Protein AF-A0A7S1JLX7-F1 (afdb_monomer_lite)

Secondary structure (DSSP, 8-state):
--PPPPTTT-EEEEEEE-TTT-TT-SSPEEEEEEEEES-STT----EEEEEEESSS-EEEEEE----SS-TTS-HHHH-TTHHHHHHHHHHHTT-HHHHHHH-----

Organism: NCBI:txid1169539

Structure (mmCIF, N/CA/C/O backbone):
data_AF-A0A7S1JLX7-F1
#
_entry.id   AF-A0A7S1JLX7-F1
#
loop_
_atom_site.group_PDB
_atom_site.id
_atom_site.type_symbol
_atom_site.label_atom_id
_atom_site.label_alt_id
_atom_site.label_comp_id
_atom_site.label_asym_id
_atom_site.label_entity_id
_atom_site.label_seq_id
_atom_site.pdbx_PDB_ins_code
_atom_site.Cartn_x
_atom_site.Cartn_y
_atom_site.Cartn_z
_atom_site.occupancy
_atom_site.B_iso_or_equiv
_atom_site.auth_seq_id
_atom_site.auth_comp_id
_atom_site.auth_asym_id
_atom_site.auth_atom_id
_atom_site.pdbx_PDB_model_num
ATOM 1 N N . MET A 1 1 ? 15.927 -11.195 -7.367 1.00 38.06 1 MET A N 1
ATOM 2 C CA . MET A 1 1 ? 15.013 -12.230 -6.849 1.00 38.06 1 MET A CA 1
ATOM 3 C C . MET A 1 1 ? 13.982 -11.480 -6.031 1.00 38.06 1 MET A C 1
ATOM 5 O O . MET A 1 1 ? 14.350 -10.909 -5.018 1.00 38.06 1 MET A O 1
ATOM 9 N N . THR A 1 2 ? 12.776 -11.304 -6.563 1.00 45.12 2 THR A N 1
ATOM 10 C CA . THR A 1 2 ? 11.708 -10.548 -5.898 1.00 45.12 2 THR A CA 1
ATOM 11 C C . THR A 1 2 ? 11.206 -11.410 -4.750 1.00 45.12 2 THR A C 1
ATOM 13 O O . THR A 1 2 ? 10.696 -12.500 -5.002 1.00 45.12 2 THR A O 1
ATOM 16 N N . GLU A 1 3 ? 11.421 -10.995 -3.505 1.00 56.47 3 GLU A N 1
ATOM 17 C CA . GLU A 1 3 ? 10.800 -11.694 -2.382 1.00 56.47 3 GLU A CA 1
ATOM 18 C C . GLU A 1 3 ? 9.281 -11.574 -2.527 1.00 56.47 3 GLU A C 1
ATOM 20 O O . GLU A 1 3 ? 8.747 -10.479 -2.720 1.00 56.47 3 GLU A O 1
ATOM 25 N N . ALA A 1 4 ? 8.597 -12.717 -2.547 1.00 63.19 4 ALA A N 1
ATOM 26 C CA . ALA A 1 4 ? 7.158 -12.759 -2.741 1.00 63.19 4 ALA A CA 1
ATOM 27 C C . ALA A 1 4 ? 6.460 -12.221 -1.488 1.00 63.19 4 ALA A C 1
ATOM 29 O O . ALA A 1 4 ? 6.743 -12.661 -0.373 1.00 63.19 4 ALA A O 1
ATOM 30 N N . ILE A 1 5 ? 5.526 -11.292 -1.680 1.00 64.38 5 ILE A N 1
ATOM 31 C CA . ILE A 1 5 ? 4.587 -10.896 -0.631 1.00 64.38 5 ILE A CA 1
ATOM 32 C C . ILE A 1 5 ? 3.713 -12.115 -0.356 1.00 64.38 5 ILE A C 1
ATOM 34 O O . ILE A 1 5 ? 3.111 -12.672 -1.274 1.00 64.38 5 ILE A O 1
ATOM 38 N N . THR A 1 6 ? 3.698 -12.581 0.889 1.00 67.75 6 THR A N 1
ATOM 39 C CA . THR A 1 6 ? 2.851 -13.720 1.257 1.00 67.75 6 THR A CA 1
ATOM 40 C C . THR A 1 6 ? 1.380 -13.299 1.228 1.00 67.75 6 THR A C 1
ATOM 42 O O . THR A 1 6 ? 1.067 -12.149 1.527 1.00 67.75 6 THR A O 1
ATOM 45 N N . GLU A 1 7 ? 0.458 -14.222 0.936 1.00 58.84 7 GLU A N 1
ATOM 46 C CA . GLU A 1 7 ? -0.993 -13.935 0.927 1.00 58.84 7 GLU A CA 1
ATOM 47 C C . GLU A 1 7 ? -1.501 -13.366 2.266 1.00 58.84 7 GLU A C 1
ATOM 49 O O . GLU A 1 7 ? -2.519 -12.682 2.317 1.00 58.84 7 GLU A O 1
ATOM 54 N N . GLN A 1 8 ? -0.775 -13.616 3.362 1.00 62.31 8 GLN A N 1
ATOM 55 C CA . GLN A 1 8 ? -1.076 -13.071 4.688 1.00 62.31 8 GLN A CA 1
ATOM 56 C C . GLN A 1 8 ? -0.672 -11.598 4.859 1.00 62.31 8 GLN A C 1
ATOM 58 O O . GLN A 1 8 ? -1.120 -10.955 5.803 1.00 62.31 8 GLN A O 1
ATOM 63 N N . GLN A 1 9 ? 0.193 -11.072 3.992 1.00 69.19 9 GLN A N 1
ATOM 64 C CA . GLN A 1 9 ? 0.709 -9.701 4.052 1.00 69.19 9 GLN A CA 1
ATOM 65 C C . GLN A 1 9 ? -0.002 -8.759 3.075 1.00 69.19 9 GLN A C 1
ATOM 67 O O . GLN A 1 9 ? 0.084 -7.543 3.243 1.00 69.19 9 GLN A O 1
ATOM 72 N N . GLY A 1 10 ? -0.689 -9.300 2.068 1.00 82.12 10 GLY A N 1
ATOM 73 C CA . GLY A 1 10 ? -1.448 -8.517 1.105 1.00 82.12 10 GLY A CA 1
ATOM 74 C C . GLY A 1 10 ? -1.595 -9.193 -0.253 1.00 82.12 10 GLY A C 1
ATOM 75 O O . GLY A 1 10 ? -1.130 -10.310 -0.474 1.00 82.12 10 GLY A O 1
ATOM 76 N N . VAL A 1 11 ? -2.227 -8.478 -1.180 1.00 87.12 11 VAL A N 1
ATOM 77 C CA . VAL A 1 11 ? -2.406 -8.881 -2.580 1.00 87.12 11 VAL A CA 1
ATOM 78 C C . VAL A 1 11 ? -1.564 -7.970 -3.465 1.00 87.12 11 VAL A C 1
ATOM 80 O O . VAL A 1 11 ? -1.722 -6.750 -3.425 1.00 87.12 11 VAL A O 1
ATOM 83 N N . ALA A 1 12 ? -0.673 -8.554 -4.266 1.00 90.56 12 ALA A N 1
ATOM 84 C CA . ALA A 1 12 ? 0.135 -7.819 -5.233 1.00 90.56 12 ALA A CA 1
ATOM 85 C C . ALA A 1 12 ? -0.484 -7.902 -6.636 1.00 90.56 12 ALA A C 1
ATOM 87 O O . ALA A 1 12 ? -0.828 -8.990 -7.098 1.00 90.56 12 ALA A O 1
ATOM 88 N N . VAL A 1 13 ? -0.602 -6.760 -7.311 1.00 89.19 13 VAL A N 1
ATOM 89 C CA . VAL A 1 13 ? -1.119 -6.645 -8.679 1.00 89.19 13 VAL A CA 1
ATOM 90 C C . VAL A 1 13 ? -0.153 -5.806 -9.503 1.00 89.19 13 VAL A C 1
ATOM 92 O O . VAL A 1 13 ? 0.189 -4.691 -9.112 1.00 89.19 13 VAL A O 1
ATOM 95 N N . ASP A 1 14 ? 0.260 -6.337 -10.649 1.00 90.00 14 ASP A N 1
ATOM 96 C CA . ASP A 1 14 ? 1.098 -5.628 -11.613 1.00 90.00 14 ASP A CA 1
ATOM 97 C C . ASP A 1 14 ? 0.218 -4.964 -12.674 1.00 90.00 14 ASP A C 1
ATOM 99 O O . ASP A 1 14 ? -0.724 -5.573 -13.186 1.00 90.00 14 ASP A O 1
ATOM 103 N N . SER A 1 15 ? 0.525 -3.713 -12.998 1.00 84.31 15 SER A N 1
ATOM 104 C CA . SER A 1 15 ? -0.144 -2.920 -14.024 1.00 84.31 15 SER A CA 1
ATOM 105 C C . SER A 1 15 ? 0.904 -2.216 -14.869 1.00 84.31 15 SER A C 1
ATOM 107 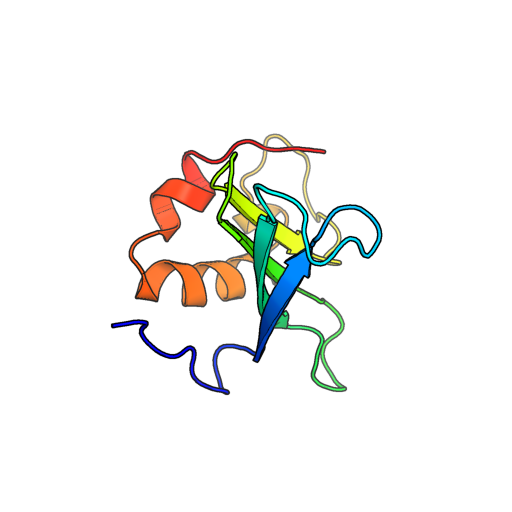O O . SER A 1 15 ? 1.961 -1.849 -14.373 1.00 84.31 15 SER A O 1
ATOM 109 N N . ARG A 1 16 ? 0.594 -1.991 -16.139 1.00 81.56 16 ARG A N 1
ATOM 110 C CA . ARG A 1 16 ? 1.400 -1.170 -17.036 1.00 81.56 16 ARG A CA 1
AT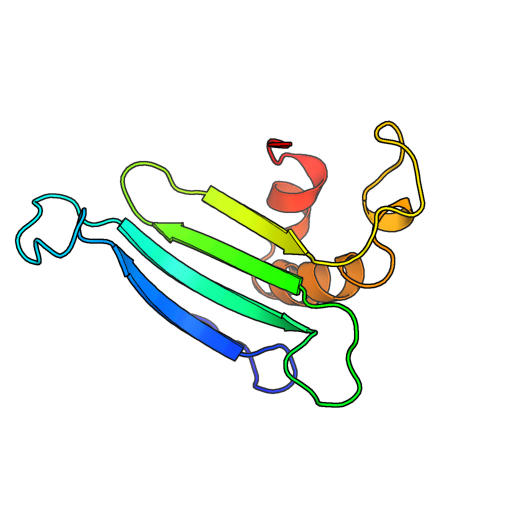OM 111 C C . ARG A 1 16 ? 0.511 -0.060 -17.560 1.00 81.56 16 ARG A C 1
ATOM 113 O O . ARG A 1 16 ? -0.543 -0.377 -18.109 1.00 81.56 16 ARG A O 1
ATOM 120 N N . ASP A 1 17 ? 0.914 1.188 -17.352 1.00 75.50 17 ASP A N 1
ATOM 121 C CA . ASP A 1 17 ? 0.273 2.336 -17.986 1.00 75.50 17 ASP A CA 1
ATOM 122 C C . ASP A 1 17 ? 1.053 2.693 -19.254 1.00 75.50 17 ASP A C 1
ATOM 124 O O . ASP A 1 17 ? 2.270 2.884 -19.251 1.00 75.50 17 ASP A O 1
ATOM 128 N N . ASP A 1 18 ? 0.344 2.683 -20.372 1.00 67.75 18 ASP A N 1
ATOM 129 C CA . ASP A 1 18 ? 0.861 2.881 -21.717 1.00 67.75 18 ASP A CA 1
ATOM 130 C C . ASP A 1 18 ? 0.274 4.152 -22.359 1.00 67.75 18 ASP A C 1
ATOM 132 O O . ASP A 1 18 ? 0.117 4.238 -23.577 1.00 67.75 18 ASP A O 1
ATOM 136 N N . ASP A 1 19 ? -0.035 5.142 -21.515 1.00 62.03 19 ASP A N 1
ATOM 137 C CA . ASP A 1 19 ? -0.483 6.491 -21.866 1.00 62.03 19 ASP A CA 1
ATOM 138 C C . ASP A 1 19 ? -1.714 6.449 -22.795 1.00 62.03 19 ASP A C 1
ATOM 140 O O . ASP A 1 19 ? -1.662 6.698 -24.005 1.00 62.03 19 ASP A O 1
ATOM 144 N N . ALA A 1 20 ? -2.855 6.085 -22.195 1.00 62.22 20 ALA A N 1
ATOM 145 C CA . ALA A 1 20 ? -4.168 5.951 -22.836 1.00 62.22 20 ALA A CA 1
ATOM 146 C C . ALA A 1 20 ? -4.331 4.764 -23.814 1.00 62.22 20 ALA A C 1
ATOM 148 O O . ALA A 1 20 ? -5.106 4.850 -24.774 1.00 62.22 20 ALA A O 1
ATOM 149 N N . GLY A 1 21 ? -3.674 3.628 -23.551 1.00 62.16 21 GLY A N 1
ATOM 150 C CA . GLY A 1 21 ? -3.856 2.388 -24.317 1.00 62.16 21 GLY A CA 1
ATOM 151 C C . GLY A 1 21 ? -2.929 2.251 -25.525 1.00 62.16 21 GLY A C 1
ATOM 152 O O . GLY A 1 21 ? -3.206 1.452 -26.430 1.00 62.16 21 GLY A O 1
ATOM 153 N N . ASN A 1 22 ? -1.857 3.047 -25.593 1.00 66.56 22 ASN A N 1
ATOM 154 C CA . ASN A 1 22 ? -0.833 2.894 -26.612 1.00 66.56 22 ASN A CA 1
ATOM 155 C C . ASN A 1 22 ? 0.252 1.916 -26.150 1.00 66.56 22 ASN A C 1
ATOM 157 O O . ASN A 1 22 ? 1.334 2.318 -25.731 1.00 66.56 22 ASN A O 1
ATOM 161 N N . LEU A 1 23 ? 0.019 0.625 -26.389 1.00 63.03 23 LEU A N 1
ATOM 162 C CA . LEU A 1 23 ? 0.937 -0.465 -26.023 1.00 63.03 23 LEU A CA 1
ATOM 163 C C . LEU A 1 23 ? 2.346 -0.357 -26.644 1.00 63.03 23 LEU A C 1
ATOM 165 O O . LEU A 1 23 ? 3.226 -1.146 -26.304 1.00 63.03 23 LEU A O 1
ATOM 169 N N . ASN A 1 24 ? 2.561 0.585 -27.570 1.00 66.25 24 ASN A N 1
ATOM 170 C CA . ASN A 1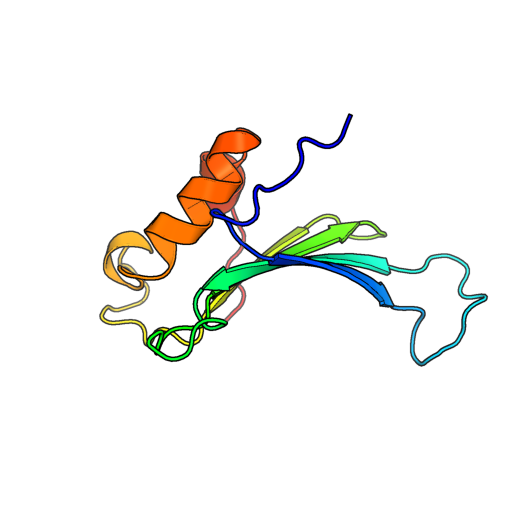 24 ? 3.850 0.882 -28.193 1.00 66.25 24 ASN A CA 1
ATOM 171 C C . ASN A 1 24 ? 4.485 2.179 -27.671 1.00 66.25 24 ASN A C 1
ATOM 173 O O . ASN A 1 24 ? 5.385 2.714 -28.327 1.00 66.25 24 ASN A O 1
ATOM 177 N N . HIS A 1 25 ? 4.010 2.732 -26.551 1.00 66.56 25 HIS A N 1
ATOM 178 C CA . HIS A 1 25 ? 4.657 3.882 -25.939 1.00 66.56 25 HIS A CA 1
ATOM 179 C C . HIS A 1 25 ? 6.126 3.540 -25.659 1.00 66.56 25 HIS A C 1
ATOM 181 O O . HIS A 1 25 ? 6.449 2.451 -25.186 1.00 66.56 25 HIS A O 1
ATOM 187 N N . ALA A 1 26 ? 7.034 4.448 -26.023 1.00 69.94 26 ALA A N 1
ATOM 188 C CA . ALA A 1 26 ? 8.467 4.164 -25.987 1.00 69.94 26 ALA A CA 1
ATOM 189 C C . ALA A 1 26 ? 8.998 3.987 -24.554 1.00 69.94 26 ALA A C 1
ATOM 191 O O . ALA A 1 26 ? 10.078 3.424 -24.382 1.00 69.94 26 ALA A O 1
ATOM 192 N N . ASN A 1 27 ? 8.247 4.464 -23.558 1.00 70.31 27 ASN A N 1
ATOM 193 C CA . ASN A 1 27 ? 8.640 4.451 -22.159 1.00 70.31 27 ASN A CA 1
ATOM 194 C C . ASN A 1 27 ? 7.429 4.250 -21.222 1.00 70.31 27 ASN A C 1
ATOM 196 O O . ASN A 1 27 ? 6.978 5.208 -20.605 1.00 70.31 27 ASN A O 1
ATOM 200 N N . PRO A 1 28 ? 6.811 3.055 -21.206 1.00 73.38 28 PRO A N 1
ATOM 201 C CA . PRO A 1 28 ? 5.642 2.798 -20.369 1.00 73.38 28 PRO A CA 1
ATOM 202 C C . PRO A 1 28 ? 6.017 2.828 -18.883 1.00 73.38 28 PRO A C 1
ATOM 204 O O . PRO A 1 28 ? 7.105 2.374 -18.518 1.00 73.38 28 PRO A O 1
ATOM 207 N N . ASP A 1 29 ? 5.098 3.287 -18.036 1.00 78.56 29 ASP A N 1
ATOM 208 C CA . ASP A 1 29 ? 5.262 3.219 -16.586 1.00 78.56 29 ASP A CA 1
ATOM 209 C C . ASP A 1 29 ? 4.751 1.862 -16.082 1.00 78.56 29 ASP A C 1
ATOM 211 O O . ASP A 1 29 ? 3.586 1.482 -16.254 1.00 78.56 29 ASP A O 1
ATOM 215 N N . ASP A 1 30 ? 5.644 1.094 -15.463 1.00 84.25 30 ASP A N 1
ATOM 216 C CA . ASP A 1 30 ? 5.295 -0.159 -14.807 1.00 84.25 30 ASP A CA 1
ATOM 217 C C . ASP A 1 30 ? 4.915 0.139 -13.348 1.00 84.25 30 ASP A C 1
ATOM 219 O O . ASP A 1 30 ? 5.699 0.687 -12.572 1.00 84.25 30 ASP A O 1
ATOM 223 N N . HIS A 1 31 ? 3.715 -0.262 -12.940 1.00 86.75 31 HIS A N 1
ATOM 224 C CA . HIS A 1 31 ? 3.225 -0.108 -11.577 1.00 86.75 31 HIS A CA 1
ATOM 225 C C . HIS A 1 31 ? 3.043 -1.461 -10.893 1.00 86.75 31 HIS A C 1
ATOM 227 O O . HIS A 1 31 ? 2.528 -2.419 -11.469 1.00 86.75 31 HIS A O 1
ATOM 233 N N . ARG A 1 32 ? 3.374 -1.517 -9.606 1.00 90.88 32 ARG A N 1
ATOM 234 C CA . ARG A 1 32 ? 2.978 -2.608 -8.714 1.00 90.88 32 ARG A CA 1
ATOM 235 C C . ARG A 1 32 ? 2.150 -2.056 -7.568 1.00 90.88 32 ARG A C 1
ATOM 237 O O . ARG A 1 32 ? 2.637 -1.263 -6.766 1.00 90.88 32 ARG A O 1
ATOM 244 N N . PHE A 1 33 ? 0.917 -2.529 -7.464 1.00 90.94 33 PHE A N 1
ATOM 245 C CA . PHE A 1 33 ? 0.028 -2.256 -6.345 1.00 90.94 33 PHE A CA 1
ATOM 246 C C . PHE A 1 33 ? 0.149 -3.374 -5.317 1.00 90.94 33 PHE A C 1
ATOM 248 O O . PHE A 1 33 ? 0.044 -4.549 -5.655 1.00 90.94 33 PHE A O 1
ATOM 255 N N . VAL A 1 34 ? 0.350 -3.012 -4.056 1.00 92.38 34 VAL A N 1
ATOM 256 C CA . VAL A 1 34 ? 0.374 -3.937 -2.923 1.00 92.38 34 VAL A CA 1
ATOM 257 C C . VAL A 1 34 ? -0.753 -3.556 -1.981 1.00 92.38 34 VAL A C 1
ATOM 259 O O . VAL A 1 34 ? -0.625 -2.607 -1.210 1.00 92.38 34 VAL A O 1
ATOM 262 N N . ILE A 1 35 ? -1.862 -4.283 -2.053 1.00 93.62 35 ILE A N 1
ATOM 263 C CA . ILE A 1 35 ? -3.045 -4.072 -1.220 1.00 93.62 35 ILE A CA 1
ATOM 264 C C . ILE A 1 35 ? -2.819 -4.770 0.118 1.00 93.62 35 ILE A C 1
ATOM 266 O O . ILE A 1 35 ? -2.680 -5.989 0.153 1.00 93.62 35 ILE A O 1
ATOM 270 N N . VAL A 1 36 ? -2.778 -4.007 1.208 1.00 94.00 36 VAL A N 1
ATOM 271 C CA . VAL A 1 36 ? -2.429 -4.509 2.549 1.00 94.00 36 VAL A CA 1
ATOM 272 C C . VAL A 1 36 ? -3.612 -4.542 3.517 1.00 94.00 36 VAL A C 1
ATOM 274 O O . VAL A 1 36 ? -3.503 -5.158 4.571 1.00 94.00 36 VAL A O 1
ATOM 277 N N . SER A 1 37 ? -4.734 -3.905 3.169 1.00 94.00 37 SER A N 1
ATOM 278 C CA . SER A 1 37 ? -6.019 -4.031 3.871 1.00 94.00 37 SER A CA 1
ATOM 279 C C . SER A 1 37 ? -7.185 -3.573 2.987 1.00 94.00 37 SER A C 1
ATOM 281 O O . SER A 1 37 ? -6.980 -2.927 1.956 1.00 94.00 37 SER A O 1
ATOM 283 N N . GLY A 1 38 ? -8.415 -3.862 3.408 1.00 93.00 38 GLY A N 1
ATOM 284 C CA . GLY A 1 38 ? -9.661 -3.443 2.755 1.00 93.00 38 GLY A CA 1
ATOM 285 C C . GLY A 1 38 ? -10.157 -4.404 1.679 1.00 93.00 38 GLY A C 1
ATOM 286 O O . GLY A 1 38 ? -11.054 -4.050 0.916 1.00 93.00 38 GLY A O 1
ATOM 287 N N . PHE A 1 39 ? -9.574 -5.601 1.599 1.00 89.69 39 PHE A N 1
ATOM 288 C CA . PHE A 1 39 ? -9.970 -6.651 0.658 1.00 89.69 39 PHE A CA 1
ATOM 289 C C . PHE A 1 39 ? -10.741 -7.789 1.341 1.00 89.69 39 PHE A C 1
ATOM 291 O O . PHE A 1 39 ? -11.328 -8.627 0.653 1.00 89.69 39 PHE A O 1
ATOM 298 N N . GLN A 1 40 ? -10.779 -7.825 2.679 1.00 88.12 40 GLN A N 1
ATOM 299 C CA . GLN A 1 40 ? -11.603 -8.761 3.441 1.00 88.12 40 GLN A CA 1
ATOM 300 C C . GLN A 1 40 ? -12.962 -8.143 3.828 1.00 88.12 40 GLN A C 1
ATOM 302 O O . GLN A 1 40 ? -13.043 -6.942 4.086 1.00 88.12 40 GLN A O 1
ATOM 307 N N . PRO A 1 41 ? -14.047 -8.943 3.942 1.00 86.81 41 PRO A N 1
ATOM 308 C CA . PRO A 1 41 ? -15.399 -8.427 4.203 1.00 86.81 41 PRO A CA 1
ATOM 309 C C . PRO A 1 41 ? -15.587 -7.635 5.508 1.00 86.81 41 PRO A C 1
ATOM 311 O O . PRO A 1 41 ? -16.575 -6.920 5.653 1.00 86.81 41 PRO A O 1
ATOM 314 N N . ASN A 1 42 ? -14.695 -7.804 6.483 1.00 90.69 42 ASN A N 1
ATOM 315 C CA . ASN A 1 42 ? -14.739 -7.155 7.796 1.00 90.69 42 ASN A CA 1
ATOM 316 C C . ASN A 1 42 ? -13.797 -5.946 7.913 1.00 90.69 42 ASN A C 1
ATOM 318 O O . ASN A 1 42 ? -13.785 -5.289 8.954 1.00 90.69 42 ASN A O 1
ATOM 322 N N . GLU A 1 43 ? -13.013 -5.649 6.881 1.00 91.56 43 GLU A N 1
ATOM 323 C CA . GLU A 1 43 ? -12.114 -4.503 6.870 1.00 91.56 43 GLU A CA 1
ATOM 324 C C . GLU A 1 43 ? -12.851 -3.252 6.386 1.00 91.56 43 GLU A C 1
ATOM 326 O O . GLU A 1 43 ? -13.520 -3.253 5.356 1.00 91.56 43 GLU A O 1
ATOM 331 N N . THR A 1 44 ? -12.726 -2.158 7.135 1.00 94.19 44 THR A N 1
ATOM 332 C CA . THR A 1 44 ? -13.355 -0.865 6.806 1.00 94.19 44 THR A CA 1
ATOM 333 C C . THR A 1 44 ? -12.363 0.158 6.259 1.00 94.19 44 THR A C 1
ATOM 335 O O . THR A 1 44 ? -12.765 1.180 5.701 1.00 94.19 44 THR A O 1
ATOM 338 N N . VAL A 1 45 ? -11.069 -0.117 6.415 1.00 95.56 45 VAL A N 1
ATOM 339 C CA . VAL A 1 45 ? -9.960 0.701 5.935 1.00 95.56 45 VAL A CA 1
ATOM 340 C C . VAL A 1 45 ? -9.266 -0.057 4.818 1.00 95.56 45 VAL A C 1
ATOM 342 O O . VAL A 1 45 ? -8.761 -1.159 5.037 1.00 95.56 45 VAL A O 1
ATOM 345 N N . ALA A 1 46 ? -9.207 0.555 3.641 1.00 95.69 46 ALA A N 1
ATOM 346 C CA . ALA A 1 46 ? -8.374 0.086 2.552 1.00 95.69 46 ALA A CA 1
ATOM 347 C C . ALA A 1 46 ? -7.056 0.846 2.579 1.00 95.69 46 ALA A C 1
ATOM 349 O O . ALA A 1 46 ? -7.057 2.076 2.592 1.00 95.69 46 ALA A O 1
ATOM 350 N N . ALA A 1 47 ? -5.952 0.110 2.575 1.00 96.00 47 ALA A N 1
ATOM 351 C CA . ALA A 1 47 ? -4.615 0.657 2.465 1.00 96.00 47 ALA A CA 1
ATOM 352 C C . ALA A 1 47 ? -3.825 -0.143 1.432 1.00 96.00 47 ALA A C 1
ATOM 354 O O . ALA A 1 47 ? -3.898 -1.374 1.382 1.00 96.00 47 ALA A O 1
ATOM 355 N N . TYR A 1 48 ? -3.059 0.559 0.604 1.00 94.88 48 TYR A N 1
ATOM 356 C CA . TYR A 1 48 ? -2.173 -0.055 -0.377 1.00 94.88 48 TYR A CA 1
ATOM 357 C C . TYR A 1 48 ? -0.920 0.792 -0.608 1.00 94.88 48 TYR A C 1
ATOM 359 O O . TYR A 1 48 ? -0.875 1.971 -0.246 1.00 94.88 48 TYR A O 1
ATOM 367 N N . LEU A 1 49 ? 0.112 0.167 -1.170 1.00 93.19 49 LEU A N 1
ATOM 368 C CA . LEU A 1 49 ? 1.299 0.838 -1.692 1.00 93.19 49 LEU A CA 1
ATOM 369 C C . LEU A 1 49 ? 1.277 0.753 -3.215 1.00 93.19 49 LEU A C 1
ATOM 371 O O . LEU A 1 49 ? 0.937 -0.294 -3.763 1.00 93.19 49 LEU A O 1
ATOM 375 N N . GLN A 1 50 ? 1.666 1.825 -3.887 1.00 92.25 50 GLN A N 1
ATOM 376 C CA . GLN A 1 50 ? 1.946 1.835 -5.317 1.00 92.25 50 GLN A CA 1
ATOM 377 C C . GLN A 1 50 ? 3.445 2.033 -5.500 1.00 92.25 50 GLN A C 1
ATOM 379 O O . GLN A 1 50 ? 4.002 2.993 -4.977 1.00 92.25 50 GLN A O 1
ATOM 384 N N . VAL A 1 51 ? 4.085 1.118 -6.219 1.00 89.75 51 VAL A N 1
ATOM 385 C CA . VAL A 1 51 ? 5.473 1.244 -6.662 1.00 89.75 51 VAL A CA 1
ATOM 386 C C . VAL A 1 51 ? 5.441 1.564 -8.144 1.00 89.75 51 VAL A C 1
ATOM 388 O O . VAL A 1 51 ? 4.892 0.768 -8.903 1.00 89.75 51 VAL A O 1
ATOM 391 N N . THR A 1 52 ? 6.017 2.688 -8.551 1.00 87.62 52 THR A N 1
ATOM 392 C CA . THR A 1 52 ? 6.193 3.028 -9.969 1.00 87.62 52 THR A CA 1
ATOM 393 C C . THR A 1 52 ? 7.638 2.780 -10.368 1.00 87.62 52 THR A C 1
ATOM 395 O O . THR A 1 52 ? 8.566 3.165 -9.652 1.00 87.62 52 THR A O 1
ATOM 398 N N . ALA A 1 53 ? 7.824 2.114 -11.499 1.00 81.00 53 ALA A N 1
ATOM 399 C CA . ALA A 1 53 ? 9.098 1.921 -12.162 1.00 81.00 53 ALA A CA 1
ATOM 400 C C . ALA A 1 53 ? 8.994 2.500 -13.577 1.00 81.00 53 ALA A C 1
ATOM 402 O O . ALA A 1 53 ? 8.163 2.062 -14.369 1.00 81.00 53 ALA A O 1
ATOM 403 N N . GLY A 1 54 ? 9.835 3.487 -13.874 1.00 73.56 54 GLY A N 1
ATOM 404 C CA . GLY A 1 54 ? 9.757 4.268 -15.106 1.00 73.56 54 GLY A CA 1
ATOM 405 C C . GLY A 1 54 ? 10.648 5.504 -15.024 1.00 73.56 54 GLY A C 1
ATOM 406 O O . GLY A 1 54 ? 11.726 5.457 -14.422 1.00 73.56 54 GLY A O 1
ATOM 407 N N . ASP A 1 55 ? 10.194 6.623 -15.586 1.00 68.06 55 ASP A N 1
ATOM 408 C CA . ASP A 1 55 ? 10.949 7.887 -15.556 1.00 68.06 55 ASP A CA 1
ATOM 409 C C . ASP A 1 55 ? 11.071 8.484 -14.147 1.00 68.06 55 ASP A C 1
ATOM 411 O O . ASP A 1 55 ? 12.061 9.148 -13.823 1.00 68.06 55 ASP A O 1
ATOM 415 N N . ALA A 1 56 ? 10.094 8.211 -13.284 1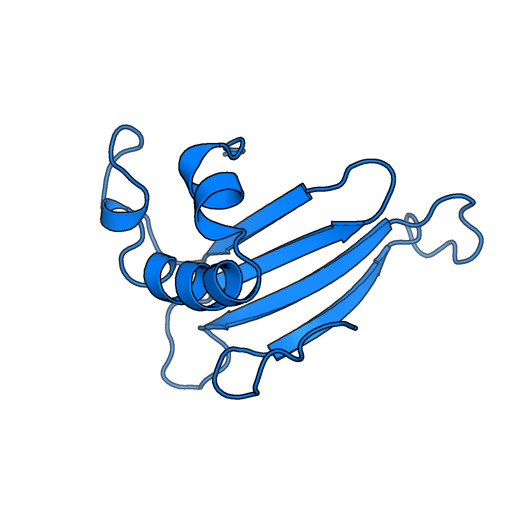.00 69.25 56 ALA A N 1
ATOM 416 C CA . ALA A 1 56 ? 10.141 8.534 -11.868 1.00 69.25 56 ALA A CA 1
ATOM 417 C C . ALA A 1 56 ? 9.927 7.258 -11.047 1.00 69.25 56 ALA A C 1
ATOM 419 O O . ALA A 1 56 ? 8.881 6.622 -11.124 1.00 69.25 56 ALA A O 1
ATOM 420 N N . ASN A 1 57 ? 10.928 6.893 -10.243 1.00 81.38 57 ASN A N 1
ATOM 421 C CA . ASN A 1 57 ? 10.803 5.791 -9.294 1.00 81.38 57 ASN A CA 1
ATOM 422 C C . ASN A 1 57 ? 10.268 6.332 -7.970 1.00 81.38 57 ASN A C 1
ATOM 424 O O . ASN A 1 57 ? 10.977 7.065 -7.272 1.00 81.38 57 ASN A O 1
ATOM 428 N N . ASP A 1 58 ? 9.046 5.958 -7.612 1.00 87.06 58 ASP A N 1
ATOM 429 C CA . ASP A 1 58 ? 8.415 6.380 -6.369 1.00 87.06 58 ASP A CA 1
ATOM 430 C C . ASP A 1 58 ? 7.651 5.243 -5.681 1.00 87.06 58 ASP A C 1
ATOM 432 O O . ASP A 1 58 ? 7.295 4.220 -6.273 1.00 87.06 58 ASP A O 1
ATOM 436 N N . ILE A 1 59 ? 7.446 5.425 -4.376 1.00 90.00 59 ILE A N 1
ATOM 437 C CA . ILE A 1 59 ? 6.556 4.596 -3.570 1.00 90.00 59 ILE A CA 1
ATOM 438 C C . ILE A 1 59 ? 5.532 5.529 -2.944 1.00 90.00 59 ILE A C 1
ATOM 440 O O . ILE A 1 59 ? 5.875 6.340 -2.080 1.00 90.00 59 ILE A O 1
ATOM 444 N N . THR A 1 60 ? 4.277 5.378 -3.349 1.00 90.88 60 THR A N 1
ATOM 445 C CA . THR A 1 60 ? 3.162 6.167 -2.828 1.00 90.88 60 THR A CA 1
ATOM 446 C C . THR A 1 60 ? 2.280 5.310 -1.917 1.00 90.88 60 THR A C 1
ATOM 448 O O . THR A 1 60 ? 1.956 4.162 -2.231 1.00 90.88 60 THR A O 1
ATOM 451 N N . LEU A 1 61 ? 1.898 5.867 -0.763 1.00 92.81 61 LEU A N 1
ATOM 452 C CA . LEU A 1 61 ? 1.035 5.225 0.231 1.00 92.81 61 LEU A CA 1
ATOM 453 C C . LEU A 1 61 ? -0.383 5.785 0.131 1.00 92.81 61 LEU A C 1
ATOM 455 O O . LEU A 1 61 ? -0.588 6.991 0.265 1.00 92.81 61 LEU A O 1
ATOM 459 N N . TRP A 1 62 ? -1.360 4.903 -0.051 1.00 94.50 62 TRP A N 1
ATOM 460 C CA . TRP A 1 62 ? -2.758 5.272 -0.245 1.00 94.50 62 TRP A CA 1
ATOM 461 C C . TRP A 1 62 ? -3.640 4.620 0.809 1.00 94.50 62 TRP A C 1
ATOM 463 O O . TRP A 1 62 ? -3.550 3.410 1.023 1.00 94.50 62 TRP A O 1
ATOM 473 N N . THR A 1 63 ? -4.499 5.404 1.465 1.00 95.69 63 THR A N 1
ATOM 474 C CA . THR A 1 63 ? -5.439 4.888 2.467 1.00 95.69 63 THR A CA 1
ATOM 475 C C . THR A 1 63 ? -6.791 5.589 2.428 1.00 95.69 63 THR A C 1
ATOM 477 O O . THR A 1 63 ? -6.873 6.791 2.172 1.00 95.69 63 THR A O 1
ATOM 480 N N . THR A 1 64 ? -7.855 4.841 2.725 1.00 96.00 64 THR A N 1
ATOM 481 C CA . THR A 1 64 ? -9.183 5.390 3.036 1.00 96.00 64 THR A CA 1
ATOM 482 C C . THR A 1 64 ? -9.343 5.736 4.518 1.00 96.00 64 THR A C 1
ATOM 484 O O . THR A 1 64 ? -10.365 6.307 4.908 1.00 96.00 64 THR A O 1
ATOM 487 N N . GLU A 1 65 ? -8.354 5.412 5.357 1.00 95.88 65 GLU A N 1
ATOM 488 C CA . GLU A 1 65 ? -8.357 5.760 6.772 1.00 95.88 65 GLU A CA 1
ATOM 489 C C . GLU A 1 65 ? -8.429 7.273 6.947 1.00 95.88 65 GLU A C 1
ATOM 491 O O . GLU A 1 65 ? -7.605 8.042 6.446 1.00 95.88 65 GLU A O 1
ATOM 496 N N . ARG A 1 66 ? -9.427 7.716 7.707 1.00 94.00 66 ARG A N 1
ATOM 497 C CA . ARG A 1 66 ? -9.542 9.124 8.053 1.00 94.00 66 ARG A CA 1
ATOM 498 C C . ARG A 1 66 ? -8.412 9.497 9.010 1.00 94.00 66 ARG A C 1
ATOM 500 O O . ARG A 1 66 ? -8.292 8.892 10.069 1.00 94.00 66 ARG A O 1
ATOM 507 N N . SER A 1 67 ? -7.661 10.548 8.676 1.00 92.56 67 SER A N 1
ATOM 508 C CA . SER A 1 67 ? -6.661 11.131 9.581 1.00 92.56 67 SER A CA 1
ATOM 509 C C . SER A 1 67 ? -7.327 11.510 10.908 1.00 92.56 67 SER A C 1
ATOM 511 O O . SER A 1 67 ? -8.190 12.390 10.924 1.00 92.56 67 SER A O 1
ATOM 513 N N . VAL A 1 68 ? -6.940 10.862 12.009 1.00 91.88 68 VAL A N 1
ATOM 514 C CA . VAL A 1 68 ? -7.473 11.166 13.358 1.00 91.88 68 VAL A CA 1
ATOM 515 C C . VAL A 1 68 ? -6.757 12.341 14.034 1.00 91.88 68 VAL A C 1
ATOM 517 O O . VAL A 1 68 ? -7.160 12.787 15.105 1.00 91.88 68 VAL A O 1
ATOM 520 N N . GLY A 1 69 ? -5.706 12.851 13.394 1.00 82.50 69 GLY A N 1
ATOM 521 C CA . GLY A 1 69 ? -4.863 13.939 13.871 1.00 82.50 69 GLY A CA 1
ATOM 522 C C . GLY A 1 69 ? -4.539 14.969 12.790 1.00 82.50 69 GLY A C 1
ATOM 523 O O . GLY A 1 69 ? -4.803 14.747 11.602 1.00 82.50 69 GLY A O 1
ATOM 524 N N . ASP A 1 70 ? -3.931 16.080 13.201 1.00 81.88 70 ASP A N 1
ATOM 525 C CA . ASP A 1 70 ? -3.530 17.167 12.303 1.00 81.88 70 ASP A CA 1
ATOM 526 C C . ASP A 1 70 ? -2.171 16.901 11.640 1.00 81.88 70 ASP A C 1
ATOM 528 O O . ASP A 1 70 ? -1.338 16.149 12.144 1.00 81.88 70 ASP A O 1
ATOM 532 N N . ARG A 1 71 ? -1.902 17.591 10.522 1.00 78.19 71 ARG A N 1
ATOM 533 C CA . ARG A 1 71 ? -0.676 17.428 9.714 1.00 78.19 71 ARG A CA 1
ATOM 534 C C . ARG A 1 71 ? 0.669 17.490 10.464 1.00 78.19 71 ARG A C 1
ATOM 536 O O . ARG A 1 71 ? 1.550 16.759 10.023 1.00 78.19 71 ARG A O 1
ATOM 543 N N . PRO A 1 72 ? 0.889 18.299 11.526 1.00 85.12 72 PRO A N 1
ATOM 544 C CA . PRO A 1 72 ? 2.178 18.291 12.222 1.00 85.12 72 PRO A CA 1
ATOM 545 C C . PRO A 1 72 ? 2.436 17.002 13.018 1.00 85.12 72 PRO A C 1
ATOM 547 O O . PRO A 1 72 ? 3.562 16.785 13.458 1.00 85.12 72 PRO A O 1
ATOM 550 N N . GLN A 1 73 ? 1.424 16.156 13.229 1.00 85.00 73 GLN A N 1
ATOM 551 C CA . GLN A 1 73 ? 1.588 14.872 13.906 1.00 85.00 73 GLN A CA 1
ATOM 552 C C . GLN A 1 73 ? 2.130 13.805 12.949 1.00 85.00 73 GLN A C 1
ATOM 554 O O . GLN A 1 73 ? 1.876 13.834 11.742 1.00 85.00 73 GLN A O 1
ATOM 559 N N . SER A 1 74 ? 2.863 12.837 13.505 1.00 88.19 74 SER A N 1
ATOM 560 C CA . SER A 1 74 ? 3.413 11.720 12.737 1.00 88.19 74 SER A CA 1
ATOM 561 C C . SER A 1 74 ? 2.311 10.855 12.121 1.00 88.19 74 SER A C 1
ATOM 563 O O . SER A 1 74 ? 1.169 10.823 12.591 1.00 88.19 74 SER A O 1
ATOM 565 N N . PHE A 1 75 ? 2.664 10.098 11.083 1.00 88.12 75 PHE A N 1
ATOM 566 C CA . PHE A 1 75 ? 1.724 9.176 10.451 1.00 88.12 75 PHE A CA 1
ATOM 567 C C . PHE A 1 75 ? 1.219 8.089 11.400 1.00 88.12 75 PHE A C 1
ATOM 569 O O . PHE A 1 75 ? 0.065 7.702 11.279 1.00 88.12 75 PHE A O 1
ATOM 576 N N . ASP A 1 76 ? 2.015 7.664 12.386 1.00 90.19 76 ASP A N 1
ATOM 577 C CA . ASP A 1 76 ? 1.572 6.720 13.425 1.00 90.19 76 ASP A CA 1
ATOM 578 C C . ASP A 1 76 ? 0.372 7.229 14.222 1.00 90.19 76 ASP A C 1
ATOM 580 O O . ASP A 1 76 ? -0.497 6.454 14.610 1.00 90.19 76 ASP A O 1
ATOM 584 N N . VAL A 1 77 ? 0.333 8.539 14.470 1.00 91.62 77 VAL A N 1
ATOM 585 C CA . VAL A 1 77 ? -0.780 9.175 15.176 1.00 91.62 77 VAL A CA 1
ATOM 586 C C . VAL A 1 77 ? -1.954 9.377 14.229 1.00 91.62 77 VAL A C 1
ATOM 588 O O . VAL A 1 77 ? -3.096 9.174 14.621 1.00 91.62 77 VAL A O 1
ATOM 591 N N . ARG A 1 78 ? -1.688 9.780 12.983 1.00 92.00 78 ARG A N 1
ATOM 592 C CA . ARG A 1 78 ? -2.734 10.134 12.016 1.00 92.00 78 ARG A CA 1
ATOM 593 C C . ARG A 1 78 ? -3.440 8.919 11.411 1.00 92.00 78 ARG A C 1
ATOM 595 O O . ARG A 1 78 ? -4.634 9.016 11.148 1.00 92.00 78 ARG A O 1
ATOM 602 N N . PHE A 1 79 ? -2.727 7.814 11.212 1.00 93.88 79 PHE A N 1
ATOM 603 C CA . PHE A 1 79 ? -3.186 6.613 10.505 1.00 93.88 79 PHE A CA 1
ATOM 604 C C . PHE A 1 79 ? -2.833 5.334 11.287 1.00 93.88 79 PHE A C 1
ATOM 606 O O . PHE A 1 79 ? -2.007 4.533 10.833 1.00 93.88 79 PHE A O 1
ATOM 613 N N . PRO A 1 80 ? -3.405 5.145 12.491 1.00 94.75 80 PRO A N 1
ATOM 614 C CA . PRO A 1 80 ? -3.0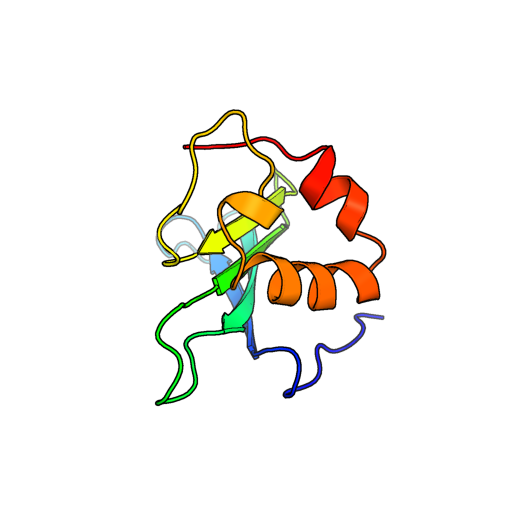52 4.036 13.378 1.00 94.75 80 PRO A CA 1
ATOM 615 C C . PRO A 1 80 ? -3.354 2.646 12.794 1.00 94.75 80 PRO A C 1
ATOM 617 O O . PRO A 1 80 ? -2.746 1.671 13.231 1.00 94.75 80 PRO A O 1
ATOM 620 N N . THR A 1 81 ? -4.261 2.539 11.819 1.00 93.88 81 THR A N 1
ATOM 621 C CA . THR A 1 81 ? -4.628 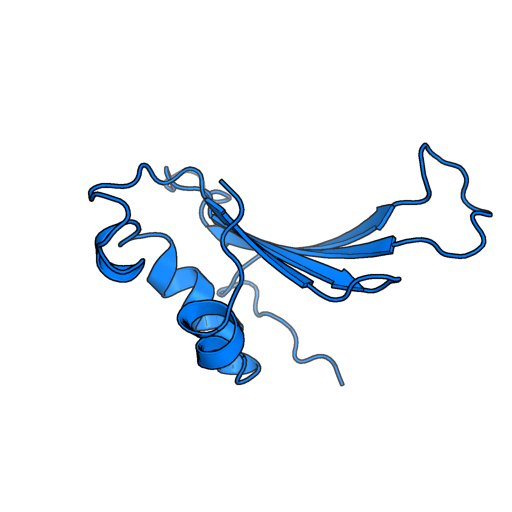1.268 11.173 1.00 93.88 81 THR A CA 1
ATOM 622 C C . THR A 1 81 ? -3.729 0.965 9.976 1.00 93.88 81 THR A C 1
ATOM 624 O O . THR A 1 81 ? -3.235 -0.150 9.837 1.00 93.88 81 THR A O 1
ATOM 627 N N . SER A 1 82 ? -3.478 1.958 9.122 1.00 95.06 82 SER A N 1
ATOM 628 C CA . SER A 1 82 ? -2.749 1.779 7.859 1.00 95.06 82 SER A CA 1
ATOM 629 C C . SER A 1 82 ? -1.239 1.672 8.070 1.00 95.06 82 SER A C 1
ATOM 631 O O . SER A 1 82 ? -0.565 0.888 7.398 1.00 95.06 82 SER A O 1
ATOM 633 N N . MET A 1 83 ? -0.693 2.433 9.027 1.00 94.69 83 MET A N 1
ATOM 634 C CA . MET A 1 83 ? 0.750 2.490 9.278 1.00 94.69 83 MET A CA 1
ATOM 635 C C . MET A 1 83 ? 1.379 1.138 9.633 1.00 94.69 83 MET A C 1
ATOM 637 O O . MET A 1 83 ? 2.413 0.806 9.045 1.00 94.69 83 MET A O 1
ATOM 641 N N . PRO A 1 84 ? 0.804 0.328 10.546 1.00 93.75 84 PRO A N 1
ATOM 642 C CA . PRO A 1 84 ? 1.317 -1.011 10.818 1.00 93.75 84 PRO A CA 1
ATOM 643 C C . PRO A 1 84 ? 1.381 -1.898 9.568 1.00 93.75 84 PRO A C 1
ATOM 645 O O . PRO A 1 84 ? 2.383 -2.589 9.375 1.00 93.75 84 PRO A O 1
ATOM 648 N N . CYS A 1 85 ? 0.367 -1.839 8.700 1.00 92.88 85 CYS A N 1
ATOM 649 C CA . CYS A 1 85 ? 0.295 -2.650 7.485 1.00 92.88 85 CYS A CA 1
ATOM 650 C C . CYS A 1 85 ? 1.373 -2.254 6.467 1.00 92.88 85 CYS A C 1
ATOM 652 O O . CYS A 1 85 ? 2.117 -3.110 5.985 1.00 92.88 85 CYS A O 1
ATOM 654 N N . TRP A 1 86 ? 1.538 -0.956 6.191 1.00 93.88 86 TRP A N 1
ATOM 655 C CA . TRP A 1 86 ? 2.602 -0.491 5.296 1.00 93.88 86 TRP A CA 1
ATOM 656 C C . TRP A 1 86 ? 3.993 -0.808 5.835 1.00 93.88 86 TRP A C 1
ATOM 658 O O . TRP A 1 86 ? 4.847 -1.287 5.090 1.00 93.88 86 TRP A O 1
ATOM 668 N N . ARG A 1 87 ? 4.227 -0.599 7.137 1.00 92.81 87 ARG A N 1
ATOM 669 C CA . ARG A 1 87 ? 5.506 -0.949 7.766 1.00 92.81 87 ARG A CA 1
ATOM 670 C C . ARG A 1 87 ? 5.811 -2.433 7.650 1.00 92.81 87 ARG A C 1
ATOM 672 O O . ARG A 1 87 ? 6.957 -2.773 7.382 1.00 92.81 87 ARG A O 1
ATOM 679 N N . ALA A 1 88 ? 4.819 -3.305 7.830 1.00 90.69 88 ALA A N 1
ATOM 680 C CA . ALA A 1 88 ? 5.014 -4.745 7.698 1.00 90.69 88 ALA A CA 1
ATOM 681 C C . ALA A 1 88 ? 5.549 -5.120 6.306 1.00 90.69 88 ALA A C 1
ATOM 683 O O . ALA A 1 88 ? 6.496 -5.897 6.214 1.00 90.69 88 ALA A O 1
ATOM 684 N N . VAL A 1 89 ? 5.016 -4.514 5.241 1.00 90.31 89 VAL A N 1
ATOM 685 C CA . VAL A 1 89 ? 5.519 -4.723 3.874 1.00 90.31 89 VAL A CA 1
ATOM 686 C C . VAL A 1 89 ? 6.899 -4.096 3.682 1.00 90.31 89 VAL A C 1
ATOM 688 O O . VAL A 1 89 ? 7.826 -4.770 3.240 1.00 90.31 89 VAL A O 1
ATOM 691 N N . LEU A 1 90 ? 7.069 -2.820 4.038 1.00 90.81 90 LEU A N 1
ATOM 692 C CA . LEU A 1 90 ? 8.310 -2.077 3.794 1.00 90.81 90 LEU A CA 1
ATOM 693 C C . LEU A 1 90 ? 9.514 -2.646 4.559 1.00 90.81 90 LEU A C 1
ATOM 695 O O . LEU A 1 90 ? 10.640 -2.577 4.064 1.00 90.81 90 LEU A O 1
ATOM 699 N N . ARG A 1 91 ? 9.295 -3.224 5.747 1.00 91.06 91 ARG A N 1
ATOM 700 C CA . ARG A 1 91 ? 10.341 -3.874 6.554 1.00 91.06 91 ARG A CA 1
ATOM 701 C C . ARG A 1 91 ? 10.980 -5.056 5.850 1.00 91.06 91 ARG A C 1
ATOM 703 O O . ARG A 1 91 ? 12.194 -5.200 5.946 1.00 91.06 91 ARG A O 1
ATOM 710 N N . ASN A 1 92 ? 10.200 -5.847 5.114 1.00 88.50 92 ASN A N 1
ATOM 711 C CA . ASN A 1 92 ? 10.730 -6.996 4.375 1.00 88.50 92 ASN A CA 1
ATOM 712 C C . ASN A 1 92 ? 11.787 -6.559 3.350 1.00 88.50 92 ASN A C 1
ATOM 714 O O . ASN A 1 92 ? 12.764 -7.258 3.120 1.00 88.50 92 ASN A O 1
ATOM 718 N N . PHE A 1 93 ? 11.646 -5.348 2.810 1.00 86.19 93 PHE A N 1
ATOM 719 C CA . PHE A 1 93 ? 12.560 -4.788 1.816 1.00 86.19 93 PHE A CA 1
ATOM 720 C C . PHE A 1 93 ? 13.566 -3.784 2.396 1.00 86.19 93 PHE A C 1
ATOM 722 O O . PHE A 1 93 ? 14.310 -3.165 1.644 1.00 86.19 93 PHE A O 1
ATOM 729 N N . SER A 1 94 ? 13.612 -3.605 3.722 1.00 89.12 94 SER A N 1
ATOM 730 C CA . SER A 1 94 ? 14.417 -2.566 4.392 1.00 89.12 94 SER A CA 1
ATOM 731 C C . SER A 1 94 ? 14.110 -1.123 3.943 1.00 89.12 94 SER A C 1
ATOM 733 O O . SER A 1 94 ? 14.953 -0.243 4.085 1.00 89.12 94 SER A O 1
ATOM 735 N N . LEU A 1 95 ? 12.900 -0.858 3.434 1.00 88.81 95 LEU A N 1
ATOM 736 C CA . LEU A 1 95 ? 12.498 0.439 2.864 1.00 88.81 95 LEU A CA 1
ATOM 737 C C . LEU A 1 95 ? 11.722 1.339 3.837 1.00 88.81 95 LEU A C 1
ATOM 739 O O . LEU A 1 95 ? 11.431 2.488 3.515 1.00 88.81 95 LEU A O 1
ATOM 743 N N . GLU A 1 96 ? 11.373 0.840 5.028 1.00 89.00 96 GLU A N 1
ATOM 744 C CA . GLU A 1 96 ? 10.508 1.551 5.985 1.00 89.00 96 GLU A CA 1
ATOM 745 C C . GLU A 1 96 ? 10.995 2.975 6.271 1.00 89.00 96 GLU A C 1
ATOM 747 O O . GLU A 1 96 ? 10.219 3.922 6.182 1.00 89.00 96 GLU A O 1
ATOM 752 N N . ASN A 1 97 ? 12.275 3.140 6.604 1.00 86.50 97 ASN A N 1
ATOM 753 C CA . ASN A 1 97 ? 12.811 4.442 6.988 1.00 86.50 97 ASN A CA 1
ATOM 754 C C . ASN A 1 97 ? 12.852 5.425 5.809 1.00 86.50 97 ASN A C 1
ATOM 756 O O . ASN A 1 97 ? 12.536 6.602 5.977 1.00 86.50 97 ASN A O 1
ATOM 760 N N . ASP A 1 98 ? 13.221 4.946 4.621 1.00 86.38 98 ASP A N 1
ATOM 761 C CA . ASP A 1 98 ? 13.339 5.798 3.439 1.00 86.38 98 ASP A CA 1
ATOM 762 C C . ASP A 1 98 ? 11.964 6.255 2.936 1.00 86.38 98 ASP A C 1
ATOM 764 O O . ASP A 1 98 ? 11.800 7.420 2.585 1.00 86.38 98 ASP A O 1
ATOM 768 N N . VAL A 1 99 ? 10.943 5.397 2.996 1.00 86.56 99 VAL A N 1
ATOM 769 C CA . VAL A 1 99 ? 9.583 5.769 2.576 1.00 86.56 99 VAL A CA 1
ATOM 770 C C . VAL A 1 99 ? 8.871 6.613 3.638 1.00 86.56 99 VAL A C 1
ATOM 772 O O . VAL A 1 99 ? 8.300 7.651 3.315 1.00 86.56 99 VAL A O 1
ATOM 775 N N . ILE A 1 100 ? 8.918 6.216 4.914 1.00 87.12 100 ILE A N 1
ATOM 776 C CA . ILE A 1 100 ? 8.130 6.870 5.974 1.00 87.12 100 ILE A CA 1
ATOM 777 C C . ILE A 1 100 ? 8.761 8.180 6.455 1.00 87.12 100 ILE A C 1
ATOM 779 O O . ILE A 1 100 ? 8.039 9.144 6.704 1.00 87.12 100 ILE A O 1
ATOM 783 N N . ASN A 1 101 ? 10.088 8.232 6.606 1.00 81.50 101 ASN A N 1
ATOM 784 C CA . ASN A 1 101 ? 10.757 9.380 7.231 1.00 81.50 101 ASN A CA 1
ATOM 785 C C . ASN A 1 101 ? 11.407 10.332 6.221 1.00 81.50 101 ASN A C 1
ATOM 787 O O . ASN A 1 101 ? 11.698 11.475 6.572 1.00 81.50 101 ASN A O 1
ATOM 791 N N . ARG A 1 102 ? 11.662 9.878 4.988 1.00 75.50 102 ARG A N 1
ATOM 792 C CA . ARG A 1 102 ? 12.309 10.677 3.932 1.00 75.50 102 ARG A CA 1
ATOM 793 C C . ARG A 1 102 ? 11.421 10.903 2.705 1.00 75.50 102 ARG A C 1
ATOM 795 O O . ARG A 1 102 ? 11.854 11.580 1.775 1.00 75.50 102 ARG A O 1
ATOM 802 N N . GLY A 1 103 ? 10.202 10.362 2.704 1.00 69.56 103 GLY A N 1
ATOM 803 C CA . GLY A 1 103 ? 9.250 10.495 1.606 1.00 69.56 103 GLY A CA 1
ATOM 804 C C . GLY A 1 103 ? 8.717 11.920 1.423 1.00 69.56 103 GLY A C 1
ATOM 805 O O . GLY A 1 103 ? 8.677 12.727 2.354 1.00 69.56 103 GLY A O 1
ATOM 806 N N . THR A 1 104 ? 8.283 12.223 0.200 1.00 63.94 104 THR A N 1
ATOM 807 C CA . THR A 1 104 ? 7.582 13.472 -0.133 1.00 63.94 104 THR A CA 1
ATOM 808 C C . THR A 1 104 ? 6.082 13.287 0.093 1.00 63.94 104 THR A C 1
ATOM 810 O O . THR A 1 104 ? 5.513 12.284 -0.325 1.00 63.94 104 THR A O 1
ATOM 813 N N . VAL A 1 105 ? 5.429 14.251 0.749 1.00 55.16 105 VAL A N 1
ATOM 814 C CA . VAL A 1 105 ? 3.975 14.224 0.977 1.00 55.16 105 VAL A CA 1
ATOM 815 C C . VAL A 1 105 ? 3.275 15.022 -0.117 1.00 55.16 105 VAL A C 1
ATOM 817 O O . VAL A 1 105 ? 3.432 16.241 -0.183 1.00 55.16 105 VAL A O 1
ATOM 820 N N . VAL A 1 106 ? 2.471 14.348 -0.934 1.00 51.91 106 VAL A N 1
ATOM 821 C CA . VAL A 1 106 ? 1.510 14.982 -1.849 1.00 51.91 106 VAL A CA 1
ATOM 822 C C . VAL A 1 106 ? 0.148 14.980 -1.149 1.00 51.91 106 VAL A C 1
ATOM 824 O O . VAL A 1 106 ? -0.190 14.001 -0.483 1.00 51.91 106 VAL A O 1
ATOM 827 N N . GLY A 1 107 ? -0.608 16.077 -1.199 1.00 41.16 107 GLY A N 1
ATOM 828 C CA . GLY A 1 107 ? -1.861 16.200 -0.446 1.00 41.16 107 GLY A CA 1
ATOM 829 C C . GLY A 1 107 ? -2.863 17.147 -1.059 1.00 41.16 107 GLY A C 1
ATOM 830 O O . GLY A 1 107 ? -2.575 17.698 -2.141 1.00 41.16 107 GLY A O 1
#

Radius of gyration: 14.97 Å; chains: 1; bounding box: 30×32×43 Å

Foldseek 3Di:
DDDDDDVQLFDKDKDWAQPPPPPVRVWIKIKIKTWRFDPDPPTPKTKIWIAIDTPDTDIDIDMPQAQPDDPVDFCCNGPVPHLVSVCVVCVVVVCNCCCRVVNDDDD

pLDDT: mean 82.36, std 13.39, range [38.06, 96.0]

Sequence (107 aa):
MTEAITEQQGVAVDSRDDDAGNLNHANPDDHRFVIVSGFQPNETVAAYLQVTAGDANDITLWTTERSVGDRPQSFDVRFPTSMPCWRAVLRNFSLENDVINRGTVVG